Protein AF-A0A536AH50-F1 (afdb_monomer_lite)

Foldseek 3Di:
DDPLLVLLCQLLVLLLVLLVVLLVCLVPDDPVCNLPPSLVSLLVSLVVSLVSLPPDRDQDAHPVNPDGDDPVVSVVSNVLSVVLNVVSVPCSVVCVVPVDRNSVVSSVSSVVD

Structure (mmCIF, N/CA/C/O backbone):
data_AF-A0A536AH50-F1
#
_entry.id   AF-A0A536AH50-F1
#
loop_
_atom_site.group_PDB
_atom_site.id
_atom_site.type_symbol
_atom_site.label_atom_id
_atom_site.label_alt_id
_atom_site.label_comp_id
_atom_site.label_asym_id
_atom_site.label_entity_id
_atom_site.label_seq_id
_atom_site.pdbx_PDB_ins_code
_atom_site.Cartn_x
_atom_site.Cartn_y
_atom_site.Cartn_z
_atom_site.occupancy
_atom_site.B_iso_or_equiv
_atom_site.auth_seq_id
_atom_site.auth_comp_id
_atom_site.auth_asym_id
_atom_site.auth_atom_id
_atom_site.pdbx_PDB_model_num
ATOM 1 N N . MET A 1 1 ? 3.270 -13.848 -21.606 1.00 56.03 1 MET A N 1
ATOM 2 C CA . MET A 1 1 ? 3.579 -13.084 -20.385 1.00 56.03 1 MET A CA 1
ATOM 3 C C . MET A 1 1 ? 4.991 -13.461 -20.004 1.00 56.03 1 MET A C 1
ATOM 5 O O . MET A 1 1 ? 5.239 -14.620 -19.696 1.00 56.03 1 MET A O 1
ATOM 9 N N . THR A 1 2 ? 5.927 -12.545 -20.184 1.00 72.31 2 THR A N 1
ATOM 10 C CA . THR A 1 2 ? 7.312 -12.721 -19.744 1.00 72.31 2 THR A CA 1
ATOM 11 C C . THR A 1 2 ? 7.416 -12.307 -18.275 1.00 72.31 2 THR A C 1
ATOM 13 O O . THR A 1 2 ? 6.597 -11.522 -17.803 1.00 72.31 2 THR A O 1
ATOM 16 N N . GLY A 1 3 ? 8.405 -12.809 -17.529 1.00 73.88 3 GLY A N 1
ATOM 17 C CA . GLY A 1 3 ? 8.606 -12.395 -16.129 1.00 73.88 3 GLY A CA 1
ATOM 18 C C . GLY A 1 3 ? 8.816 -10.880 -15.965 1.00 73.88 3 GLY A C 1
ATOM 19 O O . GLY A 1 3 ? 8.479 -10.320 -14.926 1.00 73.88 3 GLY A O 1
ATOM 20 N N . ALA A 1 4 ? 9.291 -10.210 -17.019 1.00 78.19 4 ALA A N 1
ATOM 21 C CA . ALA A 1 4 ? 9.451 -8.761 -17.065 1.00 78.19 4 ALA A CA 1
ATOM 22 C C . ALA A 1 4 ? 8.108 -8.006 -17.124 1.00 78.19 4 ALA A C 1
ATOM 24 O O . ALA A 1 4 ? 7.996 -6.940 -16.527 1.00 78.19 4 ALA A O 1
ATOM 25 N N . ASP A 1 5 ? 7.074 -8.576 -17.763 1.00 82.69 5 ASP A N 1
ATOM 26 C CA . ASP A 1 5 ? 5.724 -7.991 -17.762 1.00 82.69 5 ASP A CA 1
ATOM 27 C C . ASP A 1 5 ? 5.172 -7.917 -16.334 1.00 82.69 5 ASP A C 1
ATOM 29 O O . ASP A 1 5 ? 4.653 -6.891 -15.915 1.00 82.69 5 ASP A O 1
ATOM 33 N N . LEU A 1 6 ? 5.333 -8.985 -15.547 1.00 83.81 6 LEU A N 1
ATOM 34 C CA . LEU A 1 6 ? 4.863 -8.993 -14.162 1.00 83.81 6 LEU A CA 1
ATOM 35 C C . LEU A 1 6 ? 5.668 -8.021 -13.287 1.00 83.81 6 LEU A C 1
ATOM 37 O O . LEU A 1 6 ? 5.104 -7.365 -12.413 1.00 83.81 6 LEU A O 1
ATOM 41 N N . ALA A 1 7 ? 6.966 -7.879 -13.572 1.00 84.75 7 ALA A N 1
ATOM 42 C CA . ALA A 1 7 ? 7.827 -6.952 -12.853 1.00 84.75 7 ALA A CA 1
ATOM 43 C C . ALA A 1 7 ? 7.419 -5.482 -13.015 1.00 84.75 7 ALA A C 1
ATOM 45 O O . ALA A 1 7 ? 7.588 -4.688 -12.091 1.00 84.75 7 ALA A O 1
ATOM 46 N N . ALA A 1 8 ? 6.821 -5.137 -14.155 1.00 86.44 8 ALA A N 1
ATOM 47 C CA . ALA A 1 8 ? 6.364 -3.790 -14.467 1.00 86.44 8 ALA A CA 1
ATOM 48 C C . ALA A 1 8 ? 5.210 -3.284 -13.576 1.00 86.44 8 ALA A C 1
ATOM 50 O O . ALA A 1 8 ? 5.004 -2.070 -13.469 1.00 86.44 8 ALA A O 1
ATOM 51 N N . VAL A 1 9 ? 4.460 -4.202 -12.956 1.00 88.88 9 VAL A N 1
ATOM 52 C CA . VAL A 1 9 ? 3.240 -3.913 -12.176 1.00 88.88 9 VAL A CA 1
ATOM 53 C C . VAL A 1 9 ? 3.384 -4.387 -10.718 1.00 88.88 9 VAL A C 1
ATOM 55 O O . VAL A 1 9 ? 2.416 -4.468 -9.966 1.00 88.88 9 VAL A O 1
ATOM 58 N N . TYR A 1 10 ? 4.605 -4.720 -10.276 1.00 89.62 10 TYR A N 1
ATOM 59 C CA . TYR A 1 10 ? 4.846 -5.131 -8.888 1.00 89.62 10 TYR A CA 1
ATOM 60 C C . TYR A 1 10 ? 4.375 -4.110 -7.846 1.00 89.62 10 TYR A C 1
ATOM 62 O O . TYR A 1 10 ? 3.732 -4.544 -6.887 1.00 89.62 10 TYR A O 1
ATOM 70 N N . PRO A 1 11 ? 4.659 -2.799 -7.983 1.00 90.00 11 PRO A N 1
ATOM 71 C CA . PRO A 1 11 ? 4.213 -1.814 -7.003 1.00 90.00 11 PRO A CA 1
ATOM 72 C C . PRO A 1 11 ? 2.694 -1.850 -6.809 1.00 90.00 11 PRO A C 1
ATOM 74 O O . PRO A 1 11 ? 2.225 -1.939 -5.679 1.00 90.00 11 PRO A O 1
ATOM 77 N N . GLU A 1 12 ? 1.927 -1.891 -7.897 1.00 92.12 12 GLU A N 1
ATOM 78 C CA . GLU A 1 12 ? 0.464 -1.926 -7.865 1.00 92.12 12 GLU A CA 1
ATOM 79 C C . GLU A 1 12 ? -0.074 -3.225 -7.264 1.00 92.12 12 GLU A C 1
ATOM 81 O O . GLU A 1 12 ? -1.022 -3.204 -6.477 1.00 92.12 12 GLU A O 1
ATOM 86 N N . ILE A 1 13 ? 0.548 -4.365 -7.582 1.00 93.69 13 ILE A N 1
ATOM 87 C CA . ILE A 1 13 ? 0.188 -5.657 -6.984 1.00 93.69 13 ILE A CA 1
ATOM 88 C C . ILE A 1 13 ? 0.399 -5.611 -5.468 1.00 93.69 13 ILE A C 1
ATOM 90 O O . ILE A 1 13 ? -0.463 -6.069 -4.718 1.00 93.69 13 ILE A O 1
ATOM 94 N N . ILE A 1 14 ? 1.515 -5.038 -5.007 1.00 94.06 14 ILE A N 1
ATOM 95 C CA . ILE A 1 14 ? 1.818 -4.914 -3.578 1.00 94.06 14 ILE A CA 1
ATOM 96 C C . ILE A 1 14 ? 0.795 -4.003 -2.899 1.00 94.06 14 ILE A C 1
ATOM 98 O O . ILE A 1 14 ? 0.223 -4.408 -1.890 1.00 94.06 14 ILE A O 1
ATOM 102 N N . VAL A 1 15 ? 0.510 -2.818 -3.448 1.00 94.62 15 VAL A N 1
ATOM 103 C CA . VAL A 1 15 ? -0.488 -1.890 -2.881 1.00 94.62 15 VAL A CA 1
ATOM 104 C C . VAL A 1 15 ? -1.868 -2.551 -2.794 1.00 94.62 15 VAL A C 1
ATOM 106 O O . VAL A 1 15 ? -2.523 -2.488 -1.752 1.00 94.62 15 VAL A O 1
ATOM 109 N N . THR A 1 16 ? -2.277 -3.267 -3.843 1.00 95.31 16 THR A N 1
ATOM 110 C CA . THR A 1 16 ? -3.552 -4.000 -3.878 1.00 95.31 16 THR A CA 1
ATOM 111 C C . THR A 1 16 ? -3.589 -5.111 -2.826 1.00 95.31 16 THR A C 1
ATOM 113 O O . THR A 1 16 ? -4.575 -5.259 -2.104 1.00 95.31 16 THR A O 1
ATOM 116 N N . ALA A 1 17 ? -2.508 -5.882 -2.690 1.00 95.94 17 ALA A N 1
ATOM 117 C CA . ALA A 1 17 ? -2.403 -6.925 -1.675 1.00 95.94 17 ALA A CA 1
ATOM 118 C C . ALA A 1 17 ? -2.460 -6.337 -0.257 1.00 95.94 17 ALA A C 1
ATOM 120 O O . ALA A 1 17 ? -3.162 -6.872 0.599 1.00 95.94 17 ALA A O 1
ATOM 121 N N . VAL A 1 18 ? -1.786 -5.210 -0.017 1.00 95.38 18 VAL A N 1
ATOM 122 C CA . VAL A 1 18 ? -1.843 -4.482 1.258 1.00 95.38 18 VAL A CA 1
ATOM 123 C C . VAL A 1 18 ? -3.274 -4.037 1.556 1.00 95.38 18 VAL A C 1
ATOM 125 O O . VAL A 1 18 ? -3.742 -4.264 2.668 1.00 95.38 18 VAL A O 1
ATOM 128 N N . ALA A 1 19 ? -4.001 -3.491 0.577 1.00 94.25 19 ALA A N 1
ATOM 129 C CA . ALA A 1 19 ? -5.404 -3.101 0.740 1.00 94.25 19 ALA A CA 1
ATOM 130 C C . ALA A 1 19 ? -6.291 -4.281 1.177 1.00 94.25 19 ALA A C 1
ATOM 132 O O . ALA A 1 19 ? -7.090 -4.162 2.107 1.00 94.25 19 ALA A O 1
ATOM 133 N N . LEU A 1 20 ? -6.114 -5.446 0.548 1.00 95.25 20 LEU A N 1
ATOM 134 C CA . LEU A 1 20 ? -6.847 -6.663 0.899 1.00 95.25 20 LEU A CA 1
ATOM 135 C C . LEU A 1 20 ? -6.483 -7.173 2.297 1.00 95.25 20 LEU A C 1
ATOM 137 O O . LEU A 1 20 ? -7.371 -7.541 3.064 1.00 95.25 20 LEU A O 1
ATOM 141 N N . ILE A 1 21 ? -5.197 -7.163 2.658 1.00 94.44 21 ILE A N 1
ATOM 142 C CA . ILE A 1 21 ? -4.739 -7.562 3.996 1.00 94.44 21 ILE A CA 1
ATOM 143 C C . ILE A 1 21 ? -5.325 -6.628 5.058 1.00 94.44 21 ILE A C 1
ATOM 145 O O . ILE A 1 21 ? -5.770 -7.110 6.095 1.00 94.44 21 ILE A O 1
ATOM 149 N N . VAL A 1 22 ? -5.369 -5.317 4.805 1.00 92.94 22 VAL A N 1
ATOM 150 C CA . VAL A 1 22 ? -5.994 -4.326 5.696 1.00 92.94 22 VAL A CA 1
ATOM 151 C C . VAL A 1 22 ? -7.474 -4.644 5.919 1.00 92.94 22 VAL A C 1
ATOM 153 O O . VAL A 1 22 ? -7.912 -4.651 7.068 1.00 92.94 22 VAL A O 1
ATOM 156 N N . LEU A 1 23 ? -8.228 -4.963 4.861 1.00 92.62 23 LEU A N 1
ATOM 157 C CA . LEU A 1 23 ? -9.645 -5.339 4.970 1.00 92.62 23 LEU A CA 1
ATOM 158 C C . LEU A 1 23 ? -9.845 -6.622 5.781 1.00 92.62 23 LEU A C 1
ATOM 160 O O . LEU A 1 23 ? -10.686 -6.669 6.677 1.00 92.62 23 LEU A O 1
ATOM 164 N N . VAL A 1 24 ? -9.059 -7.661 5.494 1.00 93.06 24 VAL A N 1
ATOM 165 C CA . VAL A 1 24 ? -9.135 -8.933 6.225 1.00 93.06 24 VAL A CA 1
ATOM 166 C C . VAL A 1 24 ? -8.731 -8.741 7.687 1.00 93.06 24 VAL A C 1
ATOM 168 O O . VAL A 1 24 ? -9.373 -9.287 8.580 1.00 93.06 24 VAL A O 1
ATOM 171 N N . ALA A 1 25 ? -7.702 -7.936 7.956 1.00 90.44 25 ALA A N 1
ATOM 172 C CA . ALA A 1 25 ? -7.273 -7.623 9.311 1.00 90.44 25 ALA A CA 1
ATOM 173 C C . ALA A 1 25 ? -8.357 -6.863 10.089 1.00 90.44 25 ALA A C 1
ATOM 175 O O . ALA A 1 25 ? -8.614 -7.207 11.240 1.00 90.44 25 ALA A O 1
ATOM 176 N N . ASP A 1 26 ? -9.025 -5.881 9.479 1.00 89.88 26 ASP A N 1
ATOM 177 C CA . ASP A 1 26 ? -10.132 -5.147 10.111 1.00 89.88 26 ASP A CA 1
ATOM 178 C C . ASP A 1 26 ? -11.333 -6.057 10.413 1.00 89.88 26 ASP A C 1
ATOM 180 O O . ASP A 1 26 ? -11.958 -5.912 11.458 1.00 89.88 26 ASP A O 1
ATOM 184 N N . ALA A 1 27 ? -11.607 -7.053 9.562 1.00 88.56 27 ALA A N 1
ATOM 185 C CA . ALA A 1 27 ? -12.671 -8.032 9.794 1.00 88.56 27 ALA A CA 1
ATOM 186 C C . ALA A 1 27 ? -12.391 -8.987 10.973 1.00 88.56 27 ALA A C 1
ATOM 188 O O . ALA A 1 27 ? -13.328 -9.533 11.555 1.00 88.56 27 ALA A O 1
ATOM 189 N N . ILE A 1 28 ? -11.118 -9.213 11.317 1.00 90.56 28 ILE A N 1
ATOM 190 C CA . ILE A 1 28 ? -10.701 -10.156 12.370 1.00 90.56 28 ILE A CA 1
ATOM 191 C C . ILE A 1 28 ? -10.400 -9.438 13.697 1.00 90.56 28 ILE A C 1
ATOM 193 O O . ILE A 1 28 ? -10.577 -10.018 14.770 1.00 90.56 28 ILE A O 1
ATOM 197 N N . LEU A 1 29 ? -9.897 -8.200 13.658 1.00 86.50 29 LEU A N 1
ATOM 198 C CA . LEU A 1 29 ? -9.453 -7.473 14.849 1.00 86.50 29 LEU A CA 1
ATOM 199 C C . LEU A 1 29 ? -10.592 -6.712 15.537 1.00 86.50 29 LEU A C 1
ATOM 201 O O . LEU A 1 29 ? -11.386 -6.018 14.911 1.00 86.50 29 LEU A O 1
ATOM 205 N N . ASP A 1 30 ? -10.566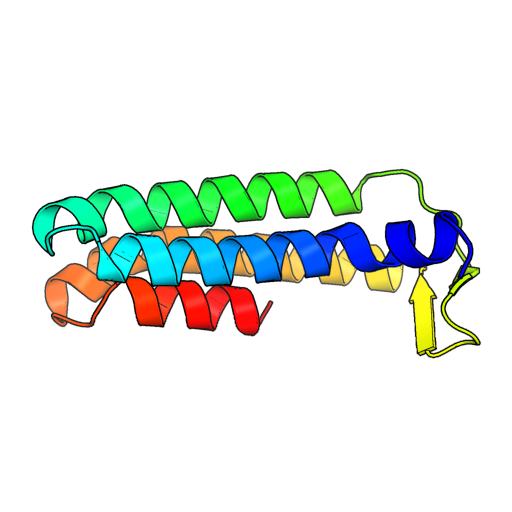 -6.702 16.871 1.00 83.94 30 ASP A N 1
ATOM 206 C CA . ASP A 1 30 ? -11.401 -5.790 17.654 1.00 83.94 30 ASP A CA 1
ATOM 207 C C . ASP A 1 30 ? -11.082 -4.321 17.340 1.00 83.94 30 ASP A C 1
ATOM 209 O O . ASP A 1 30 ? -9.914 -3.940 17.192 1.00 83.94 30 ASP A O 1
ATOM 213 N N . ARG A 1 31 ? -12.107 -3.458 17.389 1.00 78.06 31 ARG A N 1
ATOM 214 C CA . ARG A 1 31 ? -12.039 -2.008 17.102 1.00 78.06 31 ARG A CA 1
ATOM 215 C C . ARG A 1 31 ? -10.830 -1.305 17.737 1.00 78.06 31 ARG A C 1
ATOM 217 O O . ARG A 1 31 ? -10.192 -0.461 17.112 1.00 78.06 31 ARG A O 1
ATOM 224 N N . ARG A 1 32 ? -10.497 -1.659 18.986 1.00 79.19 32 ARG A N 1
ATOM 225 C CA . ARG A 1 32 ? -9.369 -1.069 19.726 1.00 79.19 32 ARG A CA 1
ATOM 226 C C . ARG A 1 32 ? -8.017 -1.490 19.153 1.00 79.19 32 ARG A C 1
ATOM 228 O O . ARG A 1 32 ? -7.119 -0.662 19.097 1.00 79.19 32 ARG A O 1
ATOM 235 N N . ARG A 1 33 ? -7.861 -2.751 18.739 1.00 81.31 33 ARG A N 1
ATOM 236 C CA . ARG A 1 33 ? -6.622 -3.258 18.125 1.00 81.31 33 ARG A CA 1
ATOM 237 C C . ARG A 1 33 ? -6.483 -2.743 16.697 1.00 81.31 33 ARG A C 1
ATOM 239 O O . ARG A 1 33 ? -5.403 -2.290 16.333 1.00 81.31 33 ARG A O 1
ATOM 246 N N . ALA A 1 34 ? -7.578 -2.733 15.938 1.00 81.94 34 ALA A N 1
ATOM 247 C CA . ALA A 1 34 ? -7.635 -2.207 14.577 1.00 81.94 34 ALA A CA 1
ATOM 248 C C . ALA A 1 34 ? -7.161 -0.742 14.503 1.00 81.94 34 ALA A C 1
ATOM 250 O O . ALA A 1 34 ? -6.349 -0.397 13.648 1.00 81.94 34 ALA A O 1
ATOM 251 N N . ALA A 1 35 ? -7.563 0.098 15.465 1.00 80.56 35 ALA A N 1
ATOM 252 C CA . ALA A 1 35 ? -7.165 1.508 15.516 1.00 80.56 35 ALA A CA 1
ATOM 253 C C . ALA A 1 35 ? -5.641 1.741 15.598 1.00 80.56 35 ALA A C 1
ATOM 255 O O . ALA A 1 35 ? -5.158 2.744 15.078 1.00 80.56 35 ALA A O 1
ATOM 256 N N . PHE A 1 36 ? -4.888 0.831 16.228 1.00 82.44 36 PHE A N 1
ATOM 257 C CA . PHE A 1 36 ? -3.426 0.933 16.338 1.00 82.44 36 PHE A CA 1
ATOM 258 C C . PHE A 1 36 ? -2.687 0.100 15.286 1.00 82.44 36 PHE A C 1
ATOM 260 O O . PHE A 1 36 ? -1.648 0.530 14.796 1.00 82.44 36 PHE A O 1
ATOM 267 N N . ALA A 1 37 ? -3.204 -1.078 14.928 1.00 87.44 37 ALA A N 1
ATOM 268 C CA . ALA A 1 37 ? -2.521 -2.013 14.038 1.00 87.44 37 ALA A CA 1
ATOM 269 C C . ALA A 1 37 ? -2.652 -1.637 12.554 1.00 87.44 37 ALA A C 1
ATOM 271 O O . ALA A 1 37 ? -1.673 -1.726 11.815 1.00 87.44 37 ALA A O 1
ATOM 272 N N . LEU A 1 38 ? -3.833 -1.191 12.114 1.00 89.38 38 LEU A N 1
ATOM 273 C CA . LEU A 1 38 ? -4.100 -0.909 10.699 1.00 89.38 38 LEU A CA 1
ATOM 274 C C . LEU A 1 38 ? -3.265 0.237 10.108 1.00 89.38 38 LEU A C 1
ATOM 276 O O . LEU A 1 38 ? -2.755 0.049 9.003 1.00 89.38 38 LEU A O 1
ATOM 280 N N . PRO A 1 39 ? -3.053 1.380 10.795 1.00 90.44 39 PRO A N 1
ATOM 281 C CA . PRO A 1 39 ? -2.186 2.431 10.268 1.00 90.44 39 PRO A CA 1
ATOM 282 C C . PRO A 1 39 ? -0.751 1.928 10.071 1.00 90.44 39 PRO A C 1
ATOM 284 O O . PRO A 1 39 ? -0.146 2.167 9.030 1.00 90.44 39 PRO A O 1
ATOM 287 N N . ILE A 1 40 ? -0.223 1.178 11.046 1.00 92.38 40 ILE A N 1
ATOM 288 C CA . ILE A 1 40 ? 1.143 0.635 11.006 1.00 92.38 40 ILE A CA 1
ATOM 289 C C . ILE A 1 40 ? 1.285 -0.365 9.857 1.00 92.38 40 ILE A C 1
ATOM 291 O O . ILE A 1 40 ? 2.246 -0.289 9.095 1.00 92.38 40 ILE A O 1
ATOM 295 N N . LEU A 1 41 ? 0.315 -1.271 9.706 1.00 93.19 41 LEU A N 1
ATOM 296 C CA . LEU A 1 41 ? 0.295 -2.265 8.634 1.00 93.19 41 LEU A CA 1
ATOM 297 C C . LEU A 1 41 ? 0.231 -1.589 7.259 1.00 93.19 41 LEU A C 1
ATOM 299 O O . LEU A 1 41 ? 1.019 -1.924 6.376 1.00 93.19 41 LEU A O 1
ATOM 303 N N . THR A 1 42 ? -0.650 -0.600 7.102 1.00 93.25 42 THR A N 1
ATOM 304 C CA . THR A 1 42 ? -0.817 0.150 5.849 1.00 93.25 42 THR A CA 1
ATOM 305 C C . THR A 1 42 ? 0.468 0.879 5.467 1.00 93.25 42 THR A C 1
ATOM 307 O O . THR A 1 42 ? 0.957 0.723 4.352 1.00 93.25 42 THR A O 1
ATOM 310 N N . ILE A 1 43 ? 1.068 1.620 6.404 1.00 94.62 43 ILE A N 1
ATOM 311 C CA . I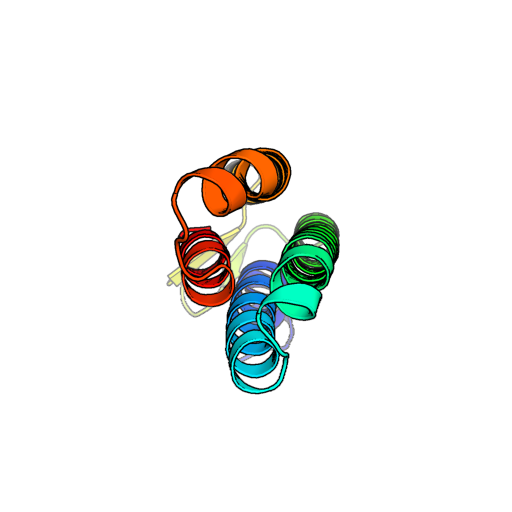LE A 1 43 ? 2.318 2.354 6.169 1.00 94.62 43 ILE A CA 1
ATOM 312 C C . ILE A 1 43 ? 3.461 1.389 5.838 1.00 94.62 43 ILE A C 1
ATOM 314 O O . ILE A 1 43 ? 4.192 1.624 4.879 1.00 94.62 43 ILE A O 1
ATOM 318 N N . ALA A 1 44 ? 3.602 0.287 6.580 1.00 95.75 44 ALA A N 1
ATOM 319 C CA . ALA A 1 44 ? 4.625 -0.719 6.303 1.00 95.75 44 ALA A CA 1
ATOM 320 C C . ALA A 1 44 ? 4.466 -1.316 4.894 1.00 95.75 44 ALA A C 1
ATOM 322 O O . ALA A 1 44 ? 5.445 -1.426 4.158 1.00 95.75 44 ALA A O 1
ATOM 323 N N . GLY A 1 45 ? 3.235 -1.634 4.490 1.00 94.31 45 GLY A N 1
ATOM 324 C CA . GLY A 1 45 ? 2.928 -2.124 3.149 1.00 94.31 45 GLY A CA 1
ATO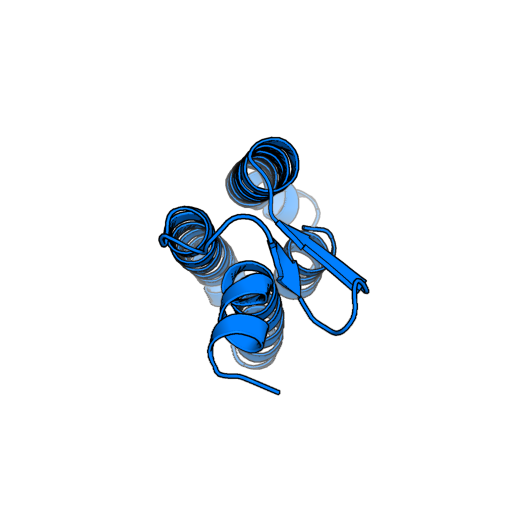M 325 C C . GLY A 1 45 ? 3.253 -1.116 2.044 1.00 94.31 45 GLY A C 1
ATOM 326 O O . GLY A 1 45 ? 3.870 -1.477 1.042 1.00 94.31 45 GLY A O 1
ATOM 327 N N . LEU A 1 46 ? 2.912 0.159 2.245 1.00 94.38 46 LEU A N 1
ATOM 328 C CA . LEU A 1 46 ? 3.226 1.232 1.298 1.00 94.38 46 LEU A CA 1
ATOM 329 C C . LEU A 1 46 ? 4.736 1.492 1.185 1.00 94.38 46 LEU A C 1
ATOM 331 O O . LEU A 1 46 ? 5.222 1.767 0.093 1.00 94.38 46 LEU A O 1
ATOM 335 N N . ILE A 1 47 ? 5.505 1.345 2.269 1.00 95.31 47 ILE A N 1
ATOM 336 C CA . ILE A 1 47 ? 6.976 1.426 2.220 1.00 95.31 47 ILE A CA 1
ATOM 337 C C . ILE A 1 47 ? 7.553 0.294 1.358 1.00 95.31 47 ILE A C 1
ATOM 339 O O . ILE A 1 47 ? 8.457 0.533 0.556 1.00 95.31 47 ILE A O 1
ATOM 343 N N . VAL A 1 48 ? 7.019 -0.926 1.478 1.00 94.12 48 VAL A N 1
ATOM 344 C CA . VAL A 1 48 ? 7.428 -2.059 0.629 1.00 94.12 48 VAL A CA 1
ATOM 345 C C . VAL A 1 48 ? 7.071 -1.801 -0.838 1.00 94.12 48 VAL A C 1
ATOM 347 O O . VAL A 1 48 ? 7.900 -2.039 -1.716 1.00 94.12 48 VAL A O 1
ATOM 350 N N . ALA A 1 49 ? 5.882 -1.258 -1.114 1.00 93.00 49 ALA A N 1
ATOM 351 C CA . ALA A 1 49 ? 5.489 -0.867 -2.467 1.00 93.00 49 ALA A CA 1
ATOM 352 C C . ALA A 1 49 ? 6.410 0.220 -3.044 1.00 93.00 49 ALA A C 1
ATOM 354 O O . ALA A 1 49 ? 6.829 0.125 -4.196 1.00 93.00 49 ALA A O 1
ATOM 355 N N . LEU A 1 50 ? 6.785 1.217 -2.236 1.00 92.88 50 LEU A N 1
ATOM 356 C CA . LEU A 1 50 ? 7.705 2.279 -2.640 1.00 92.88 50 LEU A CA 1
ATOM 357 C C . LEU A 1 50 ? 9.088 1.721 -2.988 1.00 92.88 50 LEU A C 1
ATOM 359 O O . LEU A 1 50 ? 9.662 2.090 -4.009 1.00 92.88 50 LEU A O 1
ATOM 363 N N . ALA A 1 51 ? 9.610 0.797 -2.178 1.00 92.06 51 ALA A N 1
ATOM 364 C CA . ALA A 1 51 ? 10.871 0.120 -2.467 1.00 92.06 51 ALA A CA 1
ATOM 365 C C . ALA A 1 51 ? 10.809 -0.661 -3.792 1.00 92.06 51 ALA A C 1
ATOM 367 O O . ALA A 1 51 ? 11.788 -0.687 -4.538 1.00 92.06 51 ALA A O 1
ATOM 368 N N . ALA A 1 52 ? 9.651 -1.239 -4.127 1.00 89.12 52 ALA A N 1
ATOM 369 C CA . ALA A 1 52 ? 9.457 -1.945 -5.388 1.00 89.12 52 ALA A CA 1
ATOM 370 C C . ALA A 1 52 ? 9.526 -1.025 -6.619 1.00 89.12 52 ALA A C 1
ATOM 372 O O . ALA A 1 52 ? 9.950 -1.491 -7.674 1.00 89.12 52 ALA A O 1
ATOM 373 N N . VAL A 1 53 ? 9.190 0.266 -6.494 1.00 87.94 53 VAL A N 1
ATOM 374 C CA . VAL A 1 53 ? 9.327 1.253 -7.587 1.00 87.94 53 VAL A CA 1
ATOM 375 C C . VAL A 1 53 ? 10.792 1.459 -7.986 1.00 87.94 53 VAL A C 1
ATOM 377 O O . VAL A 1 53 ? 11.081 1.706 -9.153 1.00 87.94 53 VAL A O 1
ATOM 380 N N . PHE A 1 54 ? 11.726 1.326 -7.038 1.00 83.06 54 PHE A N 1
ATOM 381 C CA . PHE A 1 54 ? 13.161 1.493 -7.289 1.00 83.06 54 PHE A CA 1
ATOM 382 C C . PHE A 1 54 ? 13.851 0.237 -7.835 1.00 83.06 54 PHE A C 1
ATOM 384 O O . PHE A 1 54 ? 15.037 0.296 -8.164 1.00 83.06 54 PHE A O 1
ATOM 391 N N . ASN A 1 55 ? 13.147 -0.896 -7.955 1.00 82.44 55 ASN A N 1
ATOM 392 C CA . ASN A 1 55 ? 13.709 -2.045 -8.659 1.00 82.44 55 ASN A CA 1
ATOM 393 C C . ASN A 1 55 ? 13.956 -1.685 -10.125 1.00 82.44 55 ASN A C 1
ATOM 395 O O . ASN A 1 55 ? 13.118 -1.071 -10.784 1.00 82.44 55 ASN A O 1
ATOM 399 N N . VAL A 1 56 ? 15.121 -2.083 -10.638 1.00 70.50 56 VAL A N 1
ATOM 400 C CA . VAL A 1 56 ? 15.544 -1.766 -12.005 1.00 70.50 56 VAL A CA 1
ATOM 401 C C . VAL A 1 56 ? 14.691 -2.561 -12.992 1.00 70.50 56 VAL A C 1
ATOM 403 O O . VAL A 1 56 ? 14.996 -3.704 -13.330 1.00 70.50 56 VAL A O 1
ATOM 406 N N . VAL A 1 57 ? 13.607 -1.940 -13.449 1.00 80.12 57 VAL A N 1
ATOM 407 C CA . VAL A 1 57 ? 12.785 -2.413 -14.563 1.00 80.12 57 VAL A CA 1
ATOM 408 C C . VAL A 1 57 ? 13.183 -1.611 -15.806 1.00 80.12 57 VAL A C 1
ATOM 410 O O . VAL A 1 57 ? 13.170 -0.379 -15.755 1.00 80.12 57 VAL A O 1
ATOM 413 N N . PRO A 1 58 ? 13.564 -2.265 -16.920 1.00 81.00 58 PRO A N 1
ATOM 414 C CA . PRO A 1 58 ? 13.915 -1.564 -18.148 1.00 81.00 58 PRO A CA 1
ATOM 415 C C . PRO A 1 58 ? 12.785 -0.641 -18.609 1.00 81.00 58 PRO A C 1
ATOM 417 O O . PRO A 1 58 ? 11.617 -1.037 -18.603 1.00 81.00 58 PRO A O 1
ATOM 420 N N . ALA A 1 59 ? 13.132 0.570 -19.042 1.00 83.88 59 ALA A N 1
ATOM 421 C CA . ALA A 1 59 ? 12.165 1.462 -19.665 1.00 83.88 59 ALA A CA 1
ATOM 422 C C . ALA A 1 59 ? 11.690 0.835 -20.984 1.00 83.88 59 ALA A C 1
ATOM 424 O O . ALA A 1 59 ? 12.472 0.665 -21.920 1.00 83.88 59 ALA A O 1
ATOM 425 N N . ALA A 1 60 ? 10.428 0.419 -21.020 1.00 86.88 60 ALA A N 1
ATOM 426 C CA . ALA A 1 60 ? 9.840 -0.306 -22.134 1.00 86.88 60 ALA A CA 1
ATOM 427 C C . ALA A 1 60 ? 8.310 -0.269 -22.056 1.00 86.88 60 ALA A C 1
ATOM 429 O O . ALA A 1 60 ? 7.711 0.149 -21.059 1.00 86.88 60 ALA A O 1
ATOM 430 N N . GLN A 1 61 ? 7.685 -0.742 -23.129 1.00 86.81 61 GLN A N 1
ATOM 431 C CA . GLN A 1 61 ? 6.266 -1.057 -23.156 1.00 86.81 61 GLN A CA 1
ATOM 432 C C . GLN A 1 61 ? 6.059 -2.515 -22.750 1.00 86.81 61 GLN A C 1
ATOM 434 O O . GLN A 1 61 ? 6.612 -3.431 -23.358 1.00 86.81 61 GLN A O 1
ATOM 439 N N . TYR A 1 62 ? 5.225 -2.716 -21.743 1.00 87.69 62 TYR A N 1
ATOM 440 C CA . TYR A 1 62 ? 4.832 -4.008 -21.205 1.00 87.69 62 TYR A CA 1
ATOM 441 C C . TYR A 1 62 ? 3.374 -4.293 -21.552 1.00 87.69 62 TYR A C 1
ATOM 443 O O . TYR A 1 62 ? 2.610 -3.387 -21.903 1.00 87.69 62 TYR A O 1
ATOM 451 N N . PHE A 1 63 ? 2.982 -5.569 -21.497 1.00 86.31 63 PHE A N 1
ATOM 452 C CA . PHE A 1 63 ? 1.615 -5.998 -21.817 1.00 86.31 63 PHE A CA 1
ATOM 453 C C . PHE A 1 63 ? 1.119 -5.455 -23.167 1.00 86.31 63 PHE A C 1
ATOM 455 O O . PHE A 1 63 ? 0.075 -4.822 -23.239 1.00 86.31 63 PHE A O 1
ATOM 462 N N . ARG A 1 64 ? 1.865 -5.663 -24.259 1.00 86.19 64 ARG A N 1
ATOM 463 C CA . ARG A 1 64 ? 1.467 -5.192 -25.607 1.00 86.19 64 ARG A CA 1
ATOM 464 C C . ARG A 1 64 ? 1.154 -3.681 -25.678 1.00 86.19 64 ARG A C 1
ATOM 466 O O . ARG A 1 64 ? 0.329 -3.272 -26.489 1.00 86.19 64 ARG A O 1
ATOM 473 N N . GLY A 1 65 ? 1.797 -2.865 -24.840 1.00 83.94 65 GLY A N 1
ATOM 474 C CA . GLY A 1 65 ? 1.623 -1.409 -24.831 1.00 83.94 65 GLY A CA 1
ATOM 475 C C . GLY A 1 65 ? 0.554 -0.885 -23.873 1.00 83.94 65 GLY A C 1
ATOM 476 O O . GLY A 1 65 ? 0.333 0.321 -23.845 1.00 83.94 65 GLY A O 1
ATOM 477 N N . PHE A 1 66 ? -0.081 -1.738 -23.061 1.00 86.31 66 PHE A N 1
ATOM 478 C CA . PHE A 1 66 ? -1.001 -1.273 -22.013 1.00 86.31 66 PHE A CA 1
ATOM 479 C C . PHE A 1 66 ? -0.287 -0.543 -20.873 1.00 86.31 66 PHE A C 1
ATOM 481 O O . PHE A 1 66 ? -0.882 0.321 -20.236 1.00 86.31 66 PHE A O 1
ATOM 488 N N . VAL A 1 67 ? 0.978 -0.881 -20.614 1.00 86.81 67 VAL A N 1
ATOM 489 C CA . VAL A 1 67 ? 1.777 -0.272 -19.549 1.00 86.81 67 VAL A CA 1
ATOM 490 C C . VAL A 1 67 ? 3.076 0.231 -20.154 1.00 86.81 67 VAL A C 1
ATOM 492 O O . VAL A 1 67 ? 3.811 -0.534 -20.772 1.00 86.81 67 VAL A O 1
ATOM 495 N N . THR A 1 68 ? 3.373 1.513 -19.974 1.00 89.56 68 THR A N 1
ATOM 496 C CA . THR A 1 68 ? 4.653 2.104 -20.383 1.00 89.56 68 THR A CA 1
ATOM 497 C C . THR A 1 68 ? 5.416 2.492 -19.128 1.00 89.56 68 THR A C 1
ATOM 499 O O . THR A 1 68 ? 4.863 3.175 -18.273 1.00 89.56 68 THR A O 1
ATOM 502 N N . ILE A 1 69 ? 6.661 2.033 -19.001 1.00 90.25 69 ILE A N 1
ATOM 503 C CA . ILE A 1 69 ? 7.542 2.414 -17.893 1.00 90.25 69 ILE A CA 1
ATOM 504 C C . ILE A 1 69 ? 8.611 3.357 -18.413 1.00 90.25 69 ILE A C 1
ATOM 506 O O . ILE A 1 69 ? 9.386 3.010 -19.303 1.00 90.25 69 ILE A O 1
ATOM 510 N N . ASP A 1 70 ? 8.666 4.533 -17.805 1.00 90.50 70 ASP A N 1
ATOM 511 C CA . ASP A 1 70 ? 9.668 5.564 -18.015 1.00 90.50 70 ASP A CA 1
ATOM 512 C C . ASP A 1 70 ? 9.934 6.324 -16.702 1.00 90.50 70 ASP A C 1
ATOM 514 O O . ASP A 1 70 ? 9.342 6.043 -15.655 1.00 90.50 70 ASP A O 1
ATOM 518 N N . ALA A 1 71 ? 10.846 7.299 -16.746 1.00 89.00 71 ALA A N 1
ATOM 519 C CA . ALA A 1 71 ? 11.185 8.103 -15.573 1.00 89.00 71 ALA A CA 1
ATOM 520 C C . ALA A 1 71 ? 9.981 8.895 -15.029 1.00 89.00 71 ALA A C 1
ATOM 522 O O . ALA A 1 71 ? 9.870 9.079 -13.818 1.00 89.00 71 ALA A O 1
ATOM 523 N N . PHE A 1 72 ? 9.068 9.328 -15.905 1.00 90.69 72 PHE A N 1
ATOM 524 C CA . PHE A 1 72 ? 7.854 10.045 -15.522 1.00 90.69 72 PHE A CA 1
ATOM 525 C C . PHE A 1 72 ? 6.901 9.143 -14.727 1.00 90.69 72 PHE A C 1
ATOM 527 O O . PHE A 1 72 ? 6.494 9.492 -13.620 1.00 90.69 72 PHE A O 1
ATOM 534 N N . THR A 1 73 ? 6.606 7.951 -15.240 1.00 91.06 73 THR A N 1
ATOM 535 C CA . THR A 1 73 ? 5.718 6.972 -14.601 1.00 91.06 73 THR A CA 1
ATOM 536 C C . THR A 1 73 ? 6.264 6.537 -13.246 1.00 91.06 73 THR A C 1
ATOM 538 O O . THR A 1 73 ? 5.534 6.540 -12.254 1.00 91.06 73 THR A O 1
ATOM 541 N N . SER A 1 74 ? 7.561 6.225 -13.164 1.00 90.25 74 SER A N 1
ATOM 542 C CA . SER A 1 74 ? 8.202 5.849 -11.897 1.00 90.25 74 SER A CA 1
ATOM 543 C C . SER A 1 74 ? 8.193 6.991 -10.877 1.00 90.25 74 SER A C 1
ATOM 545 O O . SER A 1 74 ? 7.947 6.749 -9.696 1.00 90.25 74 SER A O 1
ATOM 547 N N . PHE A 1 75 ? 8.396 8.239 -11.316 1.00 92.12 75 PHE A N 1
ATOM 548 C CA . PHE A 1 75 ? 8.299 9.410 -10.445 1.00 92.12 75 PHE A CA 1
ATOM 549 C C . PHE A 1 75 ? 6.887 9.574 -9.869 1.00 92.12 75 PHE A C 1
ATOM 551 O O . PHE A 1 75 ? 6.736 9.683 -8.653 1.00 92.12 75 PHE A O 1
ATOM 558 N N . PHE A 1 76 ? 5.846 9.532 -10.706 1.00 93.44 76 PHE A N 1
ATOM 559 C CA . PHE A 1 76 ? 4.466 9.691 -10.237 1.00 93.44 76 PHE A CA 1
ATOM 560 C C . PHE A 1 76 ? 4.003 8.537 -9.344 1.00 93.44 76 PHE A C 1
ATOM 562 O O . PHE A 1 76 ? 3.378 8.799 -8.319 1.00 93.44 76 PHE A O 1
ATOM 569 N N . ARG A 1 77 ? 4.382 7.287 -9.645 1.00 92.88 77 ARG A N 1
ATOM 570 C CA . ARG A 1 77 ? 4.148 6.143 -8.744 1.00 92.88 77 ARG A CA 1
ATOM 571 C C . ARG A 1 77 ? 4.741 6.394 -7.356 1.00 92.88 77 ARG A C 1
ATOM 573 O O . ARG A 1 77 ? 4.054 6.220 -6.353 1.00 92.88 77 ARG A O 1
ATOM 580 N N . ALA A 1 78 ? 5.993 6.851 -7.287 1.00 93.69 78 ALA A N 1
ATOM 581 C CA . ALA A 1 78 ? 6.629 7.175 -6.013 1.00 93.69 78 ALA A CA 1
ATOM 582 C C . ALA A 1 78 ? 5.902 8.317 -5.284 1.00 93.69 78 ALA A C 1
ATOM 584 O O . ALA A 1 78 ? 5.646 8.213 -4.086 1.00 93.69 78 ALA A O 1
ATOM 585 N N . VAL A 1 79 ? 5.521 9.381 -6.000 1.00 95.75 79 VAL A N 1
ATOM 586 C CA . VAL A 1 79 ? 4.776 10.515 -5.432 1.00 95.75 79 VAL A CA 1
ATOM 587 C C . VAL A 1 79 ? 3.433 10.067 -4.852 1.00 95.75 79 VAL A C 1
ATOM 589 O O . VAL A 1 79 ? 3.138 10.416 -3.710 1.00 95.75 79 VAL A O 1
ATOM 592 N N . PHE A 1 80 ? 2.638 9.276 -5.577 1.00 95.38 80 PHE A N 1
ATOM 593 C CA . PHE A 1 80 ? 1.341 8.801 -5.085 1.00 95.38 80 PHE A CA 1
ATOM 594 C C . PHE A 1 80 ? 1.483 7.917 -3.848 1.00 95.38 80 PHE A C 1
ATOM 596 O O . PHE A 1 80 ? 0.784 8.144 -2.861 1.00 95.38 80 PHE A O 1
ATOM 603 N N . ILE A 1 81 ? 2.446 6.991 -3.837 1.00 94.69 81 ILE A N 1
ATOM 604 C CA . ILE A 1 81 ? 2.709 6.150 -2.662 1.00 94.69 81 ILE A CA 1
ATOM 605 C C . ILE A 1 81 ? 3.136 7.001 -1.458 1.00 94.69 81 ILE A C 1
ATOM 607 O O . ILE A 1 81 ? 2.661 6.780 -0.345 1.00 94.69 81 ILE A O 1
ATOM 611 N N . ILE A 1 82 ? 3.986 8.011 -1.658 1.00 95.69 82 ILE A N 1
ATOM 612 C CA . ILE A 1 82 ? 4.395 8.929 -0.585 1.00 95.69 82 ILE A CA 1
ATOM 613 C C . ILE A 1 82 ? 3.185 9.699 -0.039 1.00 95.69 82 ILE A C 1
ATOM 615 O O . ILE A 1 82 ? 3.008 9.782 1.178 1.00 95.69 82 ILE A O 1
ATOM 619 N N . LEU A 1 83 ? 2.324 10.231 -0.910 1.00 96.12 83 LEU A N 1
ATOM 620 C CA . LEU A 1 83 ? 1.099 10.922 -0.498 1.00 96.12 83 LEU A CA 1
ATOM 621 C C . LEU A 1 83 ? 0.159 9.995 0.284 1.00 96.12 83 LEU A C 1
ATOM 623 O O . LEU A 1 83 ? -0.393 10.413 1.303 1.00 96.12 83 LEU A O 1
ATOM 627 N N . ALA A 1 84 ? 0.028 8.736 -0.134 1.00 94.88 84 ALA A N 1
ATOM 628 C CA . ALA A 1 84 ? -0.750 7.724 0.571 1.00 94.88 84 ALA A CA 1
ATOM 629 C C . ALA A 1 84 ? -0.184 7.426 1.969 1.00 94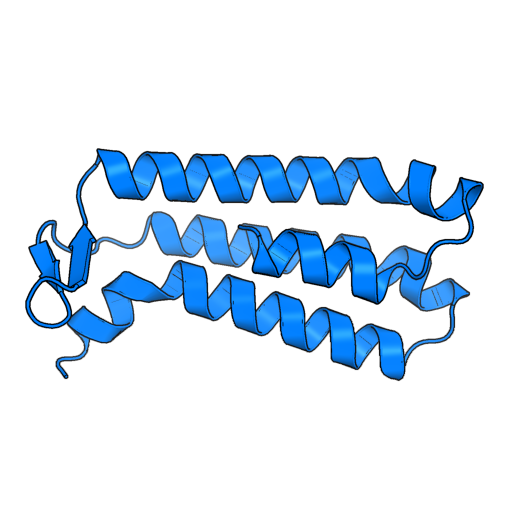.88 84 ALA A C 1
ATOM 631 O O . ALA A 1 84 ? -0.947 7.337 2.933 1.00 94.88 84 ALA A O 1
ATOM 632 N N . ILE A 1 85 ? 1.146 7.354 2.117 1.00 95.38 85 ILE A N 1
ATOM 633 C CA . ILE A 1 85 ? 1.813 7.199 3.421 1.00 95.38 85 ILE A CA 1
ATOM 634 C C . ILE A 1 85 ? 1.478 8.381 4.335 1.00 95.38 85 ILE A C 1
ATOM 636 O O . ILE A 1 85 ? 1.111 8.177 5.493 1.00 95.38 85 ILE A O 1
ATOM 640 N N . PHE A 1 86 ? 1.561 9.615 3.829 1.00 94.88 86 PHE A N 1
ATOM 641 C CA . PHE A 1 86 ? 1.202 10.801 4.610 1.00 94.88 86 PHE A CA 1
ATOM 642 C C . PHE A 1 86 ? -0.276 10.803 5.006 1.00 94.88 86 PHE A C 1
ATOM 644 O O . PHE A 1 86 ? -0.594 11.070 6.167 1.00 94.88 86 PHE A O 1
ATOM 651 N N . ALA A 1 87 ? -1.175 10.465 4.080 1.00 92.75 87 ALA A N 1
ATOM 652 C CA . ALA A 1 87 ? -2.601 10.351 4.367 1.00 92.75 87 ALA A CA 1
ATOM 653 C C . ALA A 1 87 ? -2.863 9.318 5.477 1.00 92.75 87 ALA A C 1
ATOM 655 O O . ALA A 1 87 ? -3.568 9.623 6.442 1.00 92.75 87 ALA A O 1
ATOM 656 N N . ALA A 1 88 ? -2.221 8.148 5.396 1.00 91.62 88 ALA A N 1
ATOM 657 C CA . ALA A 1 88 ? -2.335 7.088 6.393 1.00 91.62 88 ALA A CA 1
ATOM 658 C C . ALA A 1 88 ? -1.701 7.447 7.753 1.00 91.62 88 ALA A C 1
ATOM 660 O O . ALA A 1 88 ? -2.150 6.967 8.793 1.00 91.62 88 ALA A O 1
ATOM 661 N N . ALA A 1 89 ? -0.671 8.296 7.774 1.00 91.75 89 ALA A N 1
ATOM 662 C CA . ALA A 1 89 ? -0.039 8.765 9.006 1.00 91.75 89 ALA A CA 1
ATOM 663 C C . ALA A 1 89 ? -0.875 9.830 9.738 1.00 91.75 89 ALA A C 1
ATOM 665 O O . ALA A 1 89 ? -0.886 9.873 10.968 1.00 91.75 89 ALA A O 1
ATOM 666 N N . VAL A 1 90 ? -1.590 10.686 9.000 1.00 90.56 90 VAL A N 1
ATOM 667 C CA . VAL A 1 90 ? -2.419 11.769 9.567 1.00 90.56 90 VAL A CA 1
ATOM 668 C C . VAL A 1 90 ? -3.801 11.267 10.004 1.00 90.56 90 VAL A C 1
ATOM 670 O O . VAL A 1 90 ? -4.391 11.785 10.958 1.00 90.56 90 VAL A O 1
ATOM 673 N N . SER A 1 91 ? -4.325 10.232 9.352 1.00 87.25 91 SER A N 1
ATOM 674 C CA . SER A 1 91 ? -5.677 9.725 9.584 1.00 87.25 91 SER A CA 1
ATOM 675 C C . SER A 1 91 ? -6.007 9.178 10.979 1.00 87.25 91 SER A C 1
ATOM 677 O O . SER A 1 91 ? -7.172 9.316 11.353 1.00 87.25 91 SER A O 1
ATOM 679 N N . PRO A 1 92 ? -5.098 8.610 11.805 1.00 85.38 92 PRO A N 1
ATOM 680 C CA . PRO A 1 92 ? -5.474 8.061 13.113 1.00 85.38 92 PRO A CA 1
ATOM 681 C C . PRO A 1 92 ? -6.131 9.098 14.034 1.00 85.38 92 PRO A C 1
ATOM 683 O O . PRO A 1 92 ? -7.148 8.818 14.673 1.00 85.38 92 PRO A O 1
ATOM 686 N N . ALA A 1 93 ? -5.604 10.329 14.048 1.00 82.88 93 ALA A N 1
ATOM 687 C CA . ALA A 1 93 ? -6.152 11.429 14.841 1.00 82.88 93 ALA A CA 1
ATOM 688 C C . ALA A 1 93 ? -7.555 11.848 14.369 1.00 82.88 93 ALA A C 1
ATOM 690 O O . ALA A 1 93 ? -8.383 12.289 15.168 1.00 82.88 93 ALA A O 1
ATOM 691 N N . TYR A 1 94 ? -7.830 11.697 13.073 1.00 82.56 94 TYR A N 1
ATOM 692 C CA . TYR A 1 94 ? -9.119 12.006 12.468 1.00 82.56 94 TYR A CA 1
ATOM 693 C C . TYR A 1 94 ? -10.149 10.892 12.698 1.00 82.56 94 TYR A C 1
ATOM 695 O O . TYR A 1 94 ? -11.260 11.158 13.160 1.00 82.56 94 TYR A O 1
ATOM 703 N N . LEU A 1 95 ? -9.762 9.639 12.444 1.00 82.62 95 LEU A N 1
ATOM 704 C CA . LEU A 1 95 ? -10.599 8.450 12.616 1.00 82.62 95 LEU A CA 1
ATOM 705 C C . LEU A 1 95 ? -11.070 8.306 14.068 1.00 82.62 95 LEU A C 1
ATOM 707 O O . LEU A 1 95 ? -12.252 8.059 14.305 1.00 82.62 95 LEU A O 1
ATOM 711 N N . GLY A 1 96 ? -10.183 8.558 15.039 1.00 78.00 96 GLY A N 1
ATOM 712 C CA . GLY A 1 96 ? -10.524 8.516 16.463 1.00 78.00 96 GLY A CA 1
ATOM 713 C C . GLY A 1 96 ? -11.581 9.545 16.879 1.00 78.00 96 GLY A C 1
ATOM 714 O O . GLY A 1 96 ? -12.407 9.257 17.738 1.00 78.00 96 GLY A O 1
ATOM 715 N N . ARG A 1 97 ? -11.608 10.726 16.244 1.00 77.88 97 ARG A N 1
ATOM 716 C CA . ARG A 1 97 ? -12.596 11.783 16.537 1.00 77.88 97 ARG A CA 1
ATOM 717 C C . ARG A 1 97 ? -13.952 11.533 15.885 1.00 77.88 97 ARG A C 1
ATOM 719 O O . ARG A 1 97 ? -14.969 11.957 16.421 1.00 77.88 97 ARG A O 1
ATOM 726 N N . ARG A 1 98 ? -13.962 10.899 14.710 1.00 75.94 98 ARG A N 1
ATOM 727 C CA . ARG A 1 98 ? -15.156 10.753 13.863 1.00 75.94 98 ARG A CA 1
ATOM 728 C C . ARG A 1 98 ? -15.805 9.369 13.941 1.00 75.94 98 ARG A C 1
ATOM 730 O O . ARG A 1 98 ? -16.866 9.177 13.363 1.00 75.94 98 ARG A O 1
ATOM 737 N N . GLY A 1 99 ? -15.180 8.415 14.635 1.00 72.00 99 GLY A N 1
ATOM 738 C CA . GLY A 1 99 ?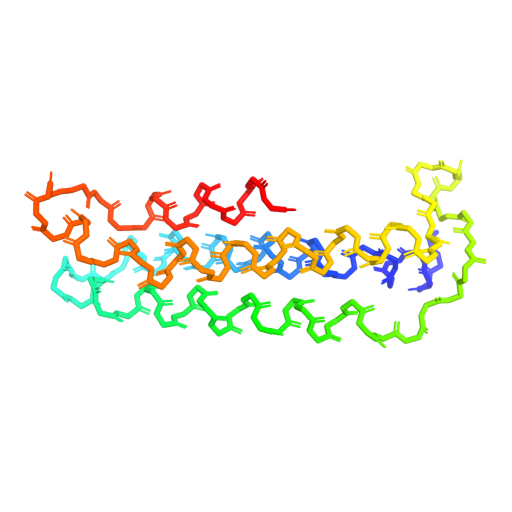 -15.711 7.062 14.831 1.00 72.00 99 GLY A CA 1
ATOM 739 C C . GLY A 1 99 ? -15.796 6.223 13.551 1.00 72.00 99 GLY A C 1
ATOM 740 O O . GLY A 1 99 ? -16.465 5.192 13.545 1.00 72.00 99 GLY A O 1
ATOM 741 N N . VAL A 1 100 ? -15.128 6.647 12.476 1.00 75.44 100 VAL A N 1
ATOM 742 C CA . VAL A 1 100 ? -15.160 5.997 11.156 1.00 75.44 100 VAL A CA 1
ATOM 743 C C . VAL A 1 100 ? -14.422 4.647 11.215 1.00 75.44 100 VAL A C 1
ATOM 745 O O . VAL A 1 100 ? -13.398 4.557 11.901 1.00 75.44 100 VAL A O 1
ATOM 748 N N . PRO A 1 101 ? -14.920 3.589 10.542 1.00 76.62 101 PRO A N 1
ATOM 749 C CA . PRO A 1 101 ? -14.207 2.317 10.421 1.00 76.62 101 PRO A CA 1
ATOM 750 C C . PRO A 1 101 ? -12.811 2.518 9.823 1.00 76.62 101 PRO A C 1
ATOM 752 O O . PRO A 1 101 ? -12.657 3.082 8.741 1.00 76.62 101 PRO A O 1
ATOM 755 N N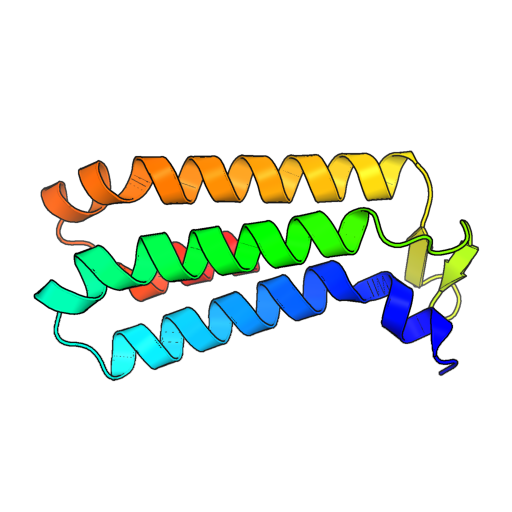 . ALA A 1 102 ? -11.783 2.088 10.554 1.00 79.31 102 ALA A N 1
ATOM 756 C CA . ALA A 1 102 ? -10.399 2.314 10.159 1.00 79.31 102 ALA A CA 1
ATOM 757 C C . ALA A 1 102 ? -10.015 1.475 8.928 1.00 79.31 102 ALA A C 1
ATOM 759 O O . ALA A 1 102 ? -9.360 2.005 8.034 1.00 79.31 102 ALA A O 1
ATOM 760 N N . GLY A 1 103 ? -10.453 0.213 8.847 1.00 83.44 103 GLY A N 1
ATOM 761 C CA . GLY A 1 103 ? -10.121 -0.679 7.732 1.00 83.44 103 GLY A CA 1
ATOM 762 C C . GLY A 1 103 ? -10.572 -0.161 6.378 1.00 83.44 103 GLY A C 1
ATOM 763 O O . GLY A 1 103 ? -9.745 -0.022 5.481 1.00 83.44 103 GLY A O 1
ATOM 764 N N . GLU A 1 104 ? -11.855 0.185 6.243 1.00 86.88 104 GLU A N 1
ATOM 765 C CA . GLU A 1 104 ? -12.409 0.722 4.992 1.00 86.88 104 GLU A CA 1
ATOM 766 C C . GLU A 1 104 ? -11.656 1.973 4.531 1.00 86.88 104 GLU A C 1
ATOM 768 O O . GLU A 1 104 ? -11.306 2.094 3.359 1.00 86.88 104 GLU A O 1
ATOM 773 N N . TYR A 1 105 ? -11.341 2.879 5.460 1.00 90.62 105 TYR A N 1
ATOM 774 C CA . TYR A 1 105 ? -10.614 4.104 5.148 1.00 90.62 105 TYR A CA 1
ATOM 775 C C . TYR A 1 105 ? -9.212 3.824 4.586 1.00 90.62 105 TYR A C 1
ATOM 777 O O . TYR A 1 105 ? -8.851 4.353 3.533 1.00 90.62 105 TYR A O 1
ATOM 785 N N . TYR A 1 106 ? -8.426 2.974 5.255 1.00 91.50 106 TYR A N 1
ATOM 786 C CA . TYR A 1 106 ? -7.078 2.629 4.794 1.00 91.50 106 TYR A CA 1
ATOM 787 C C . TYR A 1 106 ? -7.100 1.821 3.490 1.00 91.50 106 TYR A C 1
ATOM 789 O O . TYR A 1 106 ? -6.265 2.052 2.618 1.00 91.50 106 TYR A O 1
ATOM 797 N N . ALA A 1 107 ? -8.077 0.929 3.315 1.00 92.06 107 ALA A N 1
ATOM 798 C CA . ALA A 1 107 ? -8.245 0.171 2.081 1.00 92.06 107 ALA A CA 1
ATOM 799 C C . ALA A 1 107 ? -8.570 1.082 0.890 1.00 92.06 107 ALA A C 1
ATOM 801 O O . ALA A 1 107 ? -7.975 0.927 -0.173 1.00 92.06 107 ALA A O 1
ATOM 802 N N . ILE A 1 108 ? -9.455 2.069 1.073 1.00 92.19 108 ILE A N 1
ATOM 803 C CA . ILE A 1 108 ? -9.788 3.053 0.033 1.00 92.19 108 ILE A CA 1
ATOM 804 C C . ILE A 1 108 ? -8.561 3.883 -0.349 1.00 92.19 108 ILE A C 1
ATOM 806 O O . ILE A 1 108 ? -8.348 4.118 -1.538 1.00 92.19 108 ILE A O 1
ATOM 810 N N . ILE A 1 109 ? -7.733 4.292 0.620 1.00 92.75 109 ILE A N 1
ATOM 811 C CA . ILE A 1 109 ? -6.470 4.988 0.325 1.00 92.75 109 ILE A CA 1
ATOM 812 C C . ILE A 1 109 ? -5.584 4.123 -0.571 1.00 92.75 109 ILE A C 1
ATOM 814 O O . ILE A 1 109 ? -5.156 4.594 -1.623 1.00 92.75 109 ILE A O 1
ATOM 818 N N . CYS A 1 110 ? -5.352 2.862 -0.196 1.00 91.50 110 CYS A N 1
ATOM 819 C CA . CYS A 1 110 ? -4.520 1.961 -0.990 1.00 91.50 110 CYS A CA 1
ATOM 820 C C . CYS A 1 110 ? -5.099 1.718 -2.390 1.00 91.50 110 CYS A C 1
ATOM 822 O O . CYS A 1 110 ? -4.363 1.806 -3.359 1.00 91.50 110 CYS A O 1
ATOM 824 N N . PHE A 1 111 ? -6.405 1.477 -2.536 1.00 92.81 111 PHE A N 1
ATOM 825 C CA . PHE A 1 111 ? -7.019 1.284 -3.859 1.00 92.81 111 PHE A CA 1
ATOM 826 C C . PHE A 1 111 ? -7.013 2.538 -4.743 1.00 92.81 111 PHE A C 1
ATOM 828 O O . PHE A 1 111 ? -7.190 2.422 -5.953 1.00 92.81 111 PHE A O 1
ATOM 835 N N . SER A 1 112 ? -6.838 3.723 -4.156 1.00 92.06 112 SER A N 1
ATOM 836 C CA . SER A 1 112 ? -6.772 4.993 -4.891 1.00 92.06 112 SER A CA 1
ATOM 837 C C . SER A 1 112 ? -5.341 5.416 -5.250 1.00 92.06 112 SER A C 1
ATOM 839 O O . SER A 1 112 ? -5.167 6.496 -5.812 1.00 92.06 112 SER A O 1
ATOM 841 N N . THR A 1 113 ? -4.338 4.616 -4.873 1.00 88.19 113 THR A N 1
ATOM 842 C CA . THR A 1 113 ? -2.902 4.894 -5.045 1.00 88.19 113 THR A CA 1
ATOM 843 C C . THR A 1 113 ? -2.342 4.101 -6.215 1.00 88.19 113 THR A C 1
ATOM 845 O O . THR A 1 113 ? -1.626 4.717 -7.034 1.00 88.19 113 THR A O 1
#

Radius of gyration: 15.52 Å; chains: 1; bounding box: 31×25×45 Å

pLDDT: mean 88.03, std 6.85, range [56.03, 96.12]

Sequence (113 aa):
MTGADLAAVYPEIIVTAVALIVLVADAILDRRRAAFALPILTIAGLIVALAAVFNVVPAAQYFRGFVTIDAFTSFFRAVFIILAIFAAAVSPAYLGRRGVPAGEYYAIICFST

Secondary structure (DSSP, 8-state):
--HHHHHTTHHHHHHHHHHHHHHHHHHHS-HHHHHHHHHHHHHHHHHHHHHHHTS---SEEEGGGTEEE-HHHHHHHHHHHHHHHHHHHHHHHHHHHHT--HHHHHHHHHHT-